Protein AF-A0A1I1PQ44-F1 (afdb_monomer_lite)

Secondary structure (DSSP, 8-state):
--HHHHHHHHHHHHH-----S-SSHHHHHHHHHHHHTT-HHHHHHHHHHHHHHHHHHHHHHHHHHHHHHHHHHHHHHHHHHHHHHHHHHHTT-

Sequence (93 aa):
MRSWKVWLIILVFLAITPDLMAQCAMCRGTVESTVSNGRSTVASQLNLGILYLLVAPYLIVASIGYLWYRNSKREHGRRLEIAGRVKRALSQM

Foldseek 3Di:
DPVVVVVVVVVVVVVPDDDPPPPDPVLVVVLVVCVVVVNNVVNVCVVVVVVCVVVVVVVVVVVVVVVVVVVVVVVVVVVVVVVVVVVVVVVVD

Organism: NCBI:txid662367

Structure (mmCIF, N/CA/C/O backbone):
data_AF-A0A1I1PQ44-F1
#
_entry.id   AF-A0A1I1PQ44-F1
#
loop_
_atom_site.group_PDB
_atom_site.id
_atom_site.type_symbol
_atom_site.label_atom_id
_atom_site.label_alt_id
_atom_site.label_comp_id
_atom_site.label_asym_id
_atom_site.label_entity_id
_atom_site.label_seq_id
_atom_site.pdbx_PDB_ins_code
_atom_site.Cartn_x
_atom_site.Cartn_y
_atom_site.Cartn_z
_atom_site.occupancy
_atom_site.B_iso_or_equiv
_atom_site.auth_seq_id
_atom_site.auth_comp_id
_atom_site.auth_asym_id
_atom_site.auth_atom_id
_atom_site.pdbx_PDB_model_num
ATOM 1 N N . MET A 1 1 ? -20.587 31.412 -8.009 1.00 54.00 1 MET A N 1
ATOM 2 C CA . MET A 1 1 ? -19.635 31.353 -9.150 1.00 54.00 1 MET A CA 1
ATOM 3 C C . MET A 1 1 ? -18.189 30.983 -8.747 1.00 54.00 1 MET A C 1
ATOM 5 O O . MET A 1 1 ? -17.251 31.369 -9.433 1.00 54.00 1 MET A O 1
ATOM 9 N N . ARG A 1 2 ? -17.965 30.233 -7.651 1.00 60.59 2 ARG A N 1
ATOM 10 C CA . ARG A 1 2 ? -16.608 29.911 -7.144 1.00 60.59 2 ARG A CA 1
ATOM 11 C C . ARG A 1 2 ? -16.137 28.496 -7.516 1.00 60.59 2 ARG A C 1
ATOM 13 O O . ARG A 1 2 ? -14.941 28.263 -7.614 1.00 60.59 2 ARG A O 1
ATOM 20 N N . SER A 1 3 ? -17.072 27.591 -7.804 1.00 66.44 3 SER A N 1
ATOM 21 C CA . SER A 1 3 ? -16.835 26.183 -8.150 1.00 66.44 3 SER A CA 1
ATOM 22 C C . SER A 1 3 ? -16.279 25.973 -9.564 1.00 66.44 3 SER A C 1
ATOM 24 O O . SER A 1 3 ? -15.446 25.099 -9.750 1.00 66.44 3 SER A O 1
ATOM 26 N N . TRP A 1 4 ? -16.652 26.803 -10.545 1.00 84.31 4 TRP A N 1
ATOM 27 C CA . TRP A 1 4 ? -16.128 26.717 -11.922 1.00 84.31 4 TRP A CA 1
ATOM 28 C C . TRP A 1 4 ? -14.603 26.873 -11.989 1.00 84.31 4 TRP A C 1
ATOM 30 O O . TRP A 1 4 ? -13.937 26.122 -12.690 1.00 84.31 4 TRP A O 1
ATOM 40 N N . LYS A 1 5 ? -14.033 27.796 -11.199 1.00 80.75 5 LYS A N 1
ATOM 41 C CA . LYS A 1 5 ? -12.578 28.008 -11.146 1.00 80.75 5 LYS A CA 1
ATOM 42 C C . LYS A 1 5 ? -11.842 26.775 -10.614 1.00 80.75 5 LYS A C 1
ATOM 44 O O . LYS A 1 5 ? -10.770 26.458 -11.108 1.00 80.75 5 LYS A O 1
ATOM 49 N N . VAL A 1 6 ? -12.436 26.065 -9.651 1.00 86.69 6 VAL A N 1
ATOM 50 C CA . VAL A 1 6 ? -11.874 24.824 -9.092 1.00 86.69 6 VAL A CA 1
ATOM 51 C C . VAL A 1 6 ? -11.877 23.717 -10.144 1.00 86.69 6 VAL A C 1
ATOM 53 O O . VAL A 1 6 ? -10.852 23.077 -10.351 1.00 86.69 6 VAL A O 1
ATOM 56 N N . TRP A 1 7 ? -12.988 23.547 -10.866 1.00 91.00 7 TRP A N 1
ATOM 57 C CA . TRP A 1 7 ? -13.078 22.572 -11.956 1.00 91.00 7 TRP A CA 1
ATOM 58 C C . TRP A 1 7 ? -12.103 22.872 -13.099 1.00 91.00 7 TRP A C 1
ATOM 60 O O . TRP A 1 7 ? -11.469 21.953 -13.604 1.00 91.00 7 TRP A O 1
ATOM 70 N N . LEU A 1 8 ? -11.911 24.146 -13.447 1.00 90.88 8 LEU A N 1
ATOM 71 C CA . LEU A 1 8 ? -10.916 24.567 -14.438 1.00 90.88 8 LEU A CA 1
ATOM 72 C C . LEU A 1 8 ? -9.483 24.252 -14.006 1.00 90.88 8 LEU A C 1
ATOM 74 O O . LEU A 1 8 ? -8.708 23.746 -14.807 1.00 90.88 8 LEU A O 1
ATOM 78 N N . ILE A 1 9 ? -9.137 24.515 -12.744 1.00 88.38 9 ILE A N 1
ATOM 79 C CA . ILE A 1 9 ? -7.801 24.214 -12.207 1.00 88.38 9 ILE A CA 1
ATOM 80 C C . ILE A 1 9 ? -7.537 22.706 -12.237 1.00 88.38 9 ILE A C 1
ATOM 82 O O . ILE A 1 9 ? -6.455 22.288 -12.639 1.00 88.38 9 ILE A O 1
ATOM 86 N N . ILE A 1 10 ? -8.531 21.892 -11.868 1.00 88.06 10 ILE A N 1
ATOM 87 C CA . ILE A 1 10 ? -8.440 20.427 -11.928 1.00 88.06 10 ILE A CA 1
ATOM 88 C C . ILE A 1 10 ? -8.233 19.957 -13.374 1.00 88.06 10 ILE A C 1
ATOM 90 O O . ILE A 1 10 ? -7.363 19.128 -13.629 1.00 88.06 10 ILE A O 1
ATOM 94 N N . LEU A 1 11 ? -8.983 20.519 -14.325 1.00 89.69 11 LEU A N 1
ATOM 95 C CA . LEU A 1 11 ? -8.905 20.158 -15.742 1.00 89.69 11 LEU A CA 1
ATOM 96 C C . LEU A 1 11 ? -7.549 20.540 -16.357 1.00 89.69 11 LEU A C 1
ATOM 98 O O . LEU A 1 11 ? -6.972 19.753 -17.102 1.00 89.69 11 LEU A O 1
ATOM 102 N N . VAL A 1 12 ? -6.994 21.695 -15.977 1.00 87.38 12 VAL A N 1
ATOM 103 C CA . VAL A 1 12 ? -5.635 22.110 -16.363 1.00 87.38 12 VAL A CA 1
ATOM 104 C C . VAL A 1 12 ? -4.577 21.181 -15.759 1.00 87.38 12 VAL A C 1
ATOM 106 O O . VAL A 1 12 ? -3.664 20.775 -16.467 1.00 87.38 12 VAL A O 1
ATOM 109 N N . PHE A 1 13 ? -4.711 20.784 -14.490 1.00 80.81 13 PHE A N 1
ATOM 110 C CA . PHE A 1 13 ? -3.778 19.843 -13.857 1.00 80.81 13 PHE A CA 1
ATOM 111 C C . PHE A 1 13 ? -3.804 18.449 -14.498 1.00 80.81 13 PHE A C 1
ATOM 113 O O . PHE A 1 13 ? -2.760 17.818 -14.620 1.00 80.81 13 PHE A O 1
ATOM 120 N N . LEU A 1 14 ? -4.976 17.982 -14.933 1.00 79.94 14 LEU A N 1
ATOM 121 C CA . LE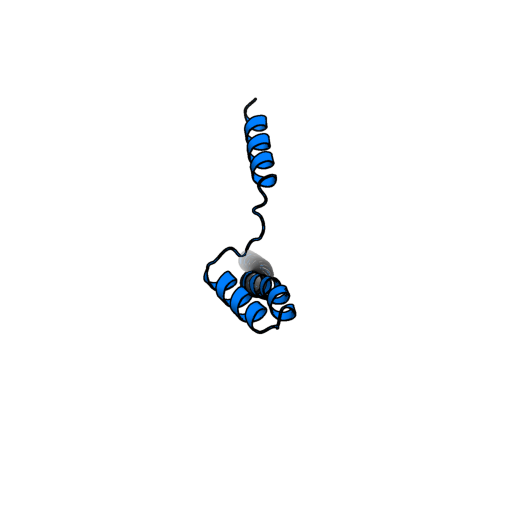U A 1 14 ? -5.134 16.718 -15.662 1.00 79.94 14 LEU A CA 1
ATOM 122 C C . LEU A 1 14 ? -4.566 16.778 -17.086 1.00 79.94 14 LEU A C 1
ATOM 124 O O . LEU A 1 14 ? -4.107 15.761 -17.598 1.00 79.94 14 LEU A O 1
ATOM 128 N N . ALA A 1 15 ? -4.593 17.952 -17.721 1.00 79.94 15 ALA A N 1
ATOM 129 C CA . ALA A 1 15 ? -4.039 18.161 -19.058 1.00 79.94 15 ALA A CA 1
ATOM 130 C C . ALA A 1 15 ? -2.501 18.233 -19.067 1.00 79.94 15 ALA A C 1
ATOM 132 O O . ALA A 1 15 ? -1.884 18.028 -20.110 1.00 79.94 15 ALA A O 1
ATOM 133 N N . ILE A 1 16 ? -1.874 18.495 -17.915 1.00 74.56 16 ILE A N 1
ATOM 134 C CA . ILE A 1 16 ? -0.419 18.437 -17.754 1.00 74.56 16 ILE A CA 1
ATOM 135 C C . ILE A 1 16 ? -0.044 16.991 -17.420 1.00 74.56 16 ILE A C 1
ATOM 137 O O . ILE A 1 16 ? 0.228 16.633 -16.275 1.00 74.56 16 ILE A O 1
ATOM 141 N N . THR A 1 17 ? -0.038 16.130 -18.435 1.00 59.44 17 THR A N 1
ATOM 142 C CA . THR A 1 17 ? 0.661 14.849 -18.337 1.00 59.44 17 THR A CA 1
ATOM 143 C C . THR A 1 17 ? 2.146 15.119 -18.560 1.00 59.44 17 THR A C 1
ATOM 145 O O . THR A 1 17 ? 2.498 15.566 -19.653 1.00 59.44 17 THR A O 1
ATOM 148 N N . PRO A 1 18 ? 3.036 14.893 -17.578 1.00 60.97 18 PRO A N 1
ATOM 149 C CA . PRO A 1 18 ? 4.459 14.961 -17.863 1.00 60.97 18 PRO A CA 1
ATOM 150 C C . PRO A 1 18 ? 4.795 13.873 -18.886 1.00 60.97 18 PRO A C 1
ATOM 152 O O . PRO A 1 18 ? 4.394 12.718 -18.709 1.00 60.97 18 PRO A O 1
ATOM 155 N N . ASP A 1 19 ? 5.542 14.226 -19.934 1.00 52.34 19 ASP A N 1
ATOM 156 C CA . ASP A 1 19 ? 6.231 13.235 -20.752 1.00 52.34 19 ASP A CA 1
ATOM 157 C C . ASP A 1 19 ? 6.976 12.291 -19.803 1.00 52.34 19 ASP A C 1
ATOM 159 O O . ASP A 1 19 ? 7.772 12.727 -18.966 1.00 52.34 19 ASP A O 1
ATOM 163 N N . LEU A 1 20 ? 6.684 10.992 -19.895 1.00 55.34 20 LEU A N 1
ATOM 164 C CA . LEU A 1 20 ? 7.249 9.925 -19.057 1.00 55.34 20 LEU A CA 1
ATOM 165 C C . LEU A 1 20 ? 8.734 9.663 -19.392 1.00 55.34 20 LEU A C 1
ATOM 167 O O . LEU A 1 20 ? 9.188 8.522 -19.463 1.00 55.34 20 LEU A O 1
ATOM 171 N N . MET A 1 21 ? 9.514 10.720 -19.614 1.00 57.97 21 MET A N 1
ATOM 172 C CA . MET A 1 21 ? 10.968 10.669 -19.623 1.00 57.97 21 MET A CA 1
ATOM 173 C C . MET A 1 21 ? 11.416 10.348 -18.193 1.00 57.97 21 MET A C 1
ATOM 175 O O . MET A 1 21 ? 11.050 11.051 -17.254 1.00 57.97 21 MET A O 1
ATOM 179 N N . ALA A 1 22 ? 12.144 9.237 -18.032 1.00 52.94 22 ALA A N 1
ATOM 180 C CA . ALA A 1 22 ? 12.487 8.618 -16.749 1.00 52.94 22 ALA A CA 1
ATOM 181 C C . ALA A 1 22 ? 12.786 9.647 -15.638 1.00 52.94 22 ALA A C 1
ATOM 183 O O . ALA A 1 22 ? 13.775 10.377 -15.689 1.00 52.94 22 ALA A O 1
ATOM 184 N N . GLN A 1 23 ? 11.925 9.687 -14.617 1.00 57.56 23 GLN A N 1
ATOM 185 C CA . GLN A 1 23 ? 11.861 10.765 -13.619 1.00 57.56 23 GLN A CA 1
ATOM 186 C C . GLN A 1 23 ? 12.914 10.693 -12.498 1.00 57.56 23 GLN A C 1
ATOM 188 O O . GLN A 1 23 ? 12.706 11.204 -11.401 1.00 57.56 23 GLN A O 1
ATOM 193 N N . CYS A 1 24 ? 14.068 10.073 -12.724 1.00 63.16 24 CYS A N 1
ATOM 194 C CA . CYS A 1 24 ? 15.195 10.185 -11.796 1.00 63.16 24 CYS A CA 1
ATOM 195 C C . CYS A 1 24 ? 16.505 9.765 -12.466 1.00 63.16 24 CYS A C 1
ATOM 197 O O . CYS A 1 24 ? 16.539 8.822 -13.259 1.00 63.16 24 CYS A O 1
ATOM 199 N N . ALA A 1 25 ? 17.599 10.456 -12.116 1.00 57.88 25 ALA A N 1
ATOM 200 C CA . ALA A 1 25 ? 18.934 10.244 -12.685 1.00 57.88 25 ALA A CA 1
ATOM 201 C C . ALA A 1 25 ? 19.417 8.785 -12.570 1.00 57.88 25 ALA A C 1
ATOM 203 O O . ALA A 1 25 ? 20.084 8.289 -13.474 1.00 57.88 25 ALA A O 1
ATOM 204 N N . MET A 1 26 ? 19.007 8.072 -11.511 1.00 57.78 26 MET A N 1
ATOM 205 C CA . MET A 1 26 ? 19.260 6.634 -11.368 1.00 57.78 26 MET A CA 1
ATOM 206 C C . MET A 1 26 ? 18.552 5.796 -12.437 1.00 57.78 26 MET A C 1
ATOM 208 O O . MET A 1 26 ? 19.195 4.975 -13.085 1.00 57.78 26 MET A O 1
ATOM 212 N N . CYS A 1 27 ? 17.256 6.025 -12.672 1.00 65.12 27 CYS A N 1
ATOM 213 C CA . CYS A 1 27 ? 16.502 5.268 -13.674 1.00 65.12 27 CYS A CA 1
ATOM 214 C C . CYS A 1 27 ? 17.031 5.537 -15.089 1.00 65.12 27 CYS A C 1
ATOM 216 O O . CYS A 1 27 ? 17.137 4.614 -15.894 1.00 65.12 27 CYS A O 1
ATOM 218 N N . ARG A 1 28 ? 17.436 6.782 -15.376 1.00 63.56 28 ARG A N 1
ATOM 219 C CA . ARG A 1 28 ? 18.060 7.149 -16.654 1.00 63.56 28 ARG A CA 1
ATOM 220 C C . ARG A 1 28 ? 19.410 6.451 -16.862 1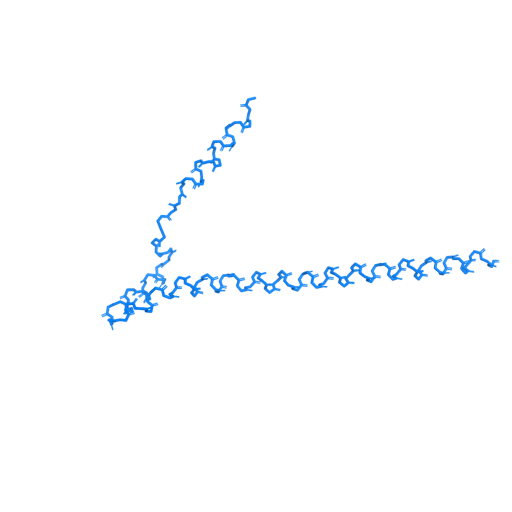.00 63.56 28 ARG A C 1
ATOM 222 O O . ARG A 1 28 ? 19.605 5.850 -17.912 1.00 63.56 28 ARG A O 1
ATOM 229 N N . GLY A 1 29 ? 20.296 6.454 -15.862 1.00 63.22 29 GLY A N 1
ATOM 230 C CA . GLY A 1 29 ? 21.614 5.811 -15.953 1.00 63.22 29 GLY A CA 1
ATOM 231 C C . GLY A 1 29 ? 21.546 4.295 -16.180 1.00 63.22 29 GLY A C 1
ATOM 232 O O . GLY A 1 29 ? 22.305 3.751 -16.986 1.00 63.22 29 GLY A O 1
ATOM 233 N N . THR A 1 30 ? 20.600 3.603 -15.537 1.00 65.00 30 THR A N 1
ATOM 234 C CA . THR A 1 30 ? 20.377 2.164 -15.762 1.00 65.00 30 THR A CA 1
ATOM 235 C C . THR A 1 30 ? 19.824 1.879 -17.161 1.00 65.00 30 THR A C 1
ATOM 237 O O . THR A 1 30 ? 20.278 0.942 -17.813 1.00 65.00 30 THR A O 1
ATOM 240 N N . VAL A 1 31 ? 18.894 2.694 -17.673 1.00 63.38 31 VAL A N 1
ATOM 241 C CA . VAL A 1 31 ? 18.385 2.535 -19.049 1.00 63.38 31 VAL A CA 1
ATOM 242 C C . VAL A 1 31 ? 19.486 2.794 -20.079 1.00 63.38 31 VAL A C 1
ATOM 244 O O . VAL A 1 31 ? 19.690 1.976 -20.974 1.00 63.38 31 VAL A O 1
ATOM 247 N N . GLU A 1 32 ? 20.226 3.891 -19.936 1.00 62.59 32 GLU A N 1
ATOM 248 C CA . GLU A 1 32 ? 21.239 4.339 -20.899 1.00 62.59 32 GLU A CA 1
ATOM 249 C C . GLU A 1 32 ? 22.421 3.355 -20.981 1.00 62.59 32 GLU A C 1
ATOM 251 O O . GLU A 1 32 ? 22.855 2.991 -22.075 1.00 62.59 32 GLU A O 1
ATOM 256 N N . SER A 1 33 ? 22.857 2.802 -19.843 1.00 60.84 33 SER A N 1
ATOM 257 C CA . SER A 1 33 ? 23.864 1.727 -19.800 1.00 60.84 33 SER A CA 1
ATOM 258 C C . SER A 1 33 ? 23.366 0.410 -20.404 1.00 60.84 33 SER A C 1
ATOM 260 O O . SER A 1 33 ? 24.134 -0.300 -21.055 1.00 60.84 33 SER A O 1
ATOM 262 N N . THR A 1 34 ? 22.083 0.082 -20.253 1.00 61.72 34 THR A N 1
ATOM 263 C CA . THR A 1 34 ? 21.520 -1.166 -20.792 1.00 61.72 34 THR A CA 1
ATOM 264 C C . THR A 1 34 ? 21.274 -1.085 -22.305 1.00 61.72 34 THR A C 1
ATOM 266 O O . THR A 1 34 ? 21.495 -2.062 -23.024 1.00 61.72 34 THR A O 1
ATOM 269 N N . VAL A 1 35 ? 20.893 0.096 -22.806 1.00 62.78 35 VAL A N 1
ATOM 270 C CA . VAL A 1 35 ? 20.771 0.389 -24.244 1.00 62.78 35 VAL A CA 1
ATOM 271 C C . VAL A 1 35 ? 22.147 0.436 -24.916 1.00 62.78 35 VAL A C 1
ATOM 273 O O . VAL A 1 35 ? 22.318 -0.182 -25.964 1.00 62.78 35 VAL A O 1
ATOM 276 N N . SER A 1 36 ? 23.142 1.078 -24.290 1.00 60.00 36 SER A N 1
ATOM 277 C CA . SER A 1 36 ? 24.532 1.132 -24.783 1.00 60.00 36 SER A CA 1
ATOM 278 C C . SER A 1 36 ? 25.170 -0.261 -24.931 1.00 60.00 36 SER A C 1
ATOM 280 O O . SER A 1 36 ? 25.911 -0.516 -25.875 1.00 60.00 36 SER A O 1
ATOM 282 N N . ASN A 1 37 ? 24.796 -1.214 -24.069 1.00 63.62 37 ASN A N 1
ATOM 283 C CA . ASN A 1 37 ? 25.227 -2.617 -24.149 1.00 63.62 37 ASN A CA 1
ATOM 284 C C . ASN A 1 37 ? 24.384 -3.491 -25.111 1.00 63.62 37 ASN A C 1
ATOM 286 O O . ASN A 1 37 ? 24.459 -4.720 -25.054 1.00 63.62 37 ASN A O 1
ATOM 290 N N . GLY A 1 38 ? 23.544 -2.893 -25.966 1.00 57.75 38 GLY A N 1
ATOM 291 C CA . GLY A 1 38 ? 22.765 -3.606 -26.987 1.00 57.75 38 GLY A CA 1
ATOM 292 C C . GLY A 1 38 ? 21.557 -4.397 -26.462 1.00 57.75 38 GLY A C 1
ATOM 293 O O . GLY A 1 38 ? 20.977 -5.189 -27.202 1.00 57.75 38 GLY A O 1
ATOM 294 N N . ARG A 1 39 ? 21.146 -4.197 -25.200 1.00 58.09 39 ARG A N 1
ATOM 295 C CA . ARG A 1 39 ? 20.023 -4.908 -24.552 1.00 58.09 39 ARG A CA 1
ATOM 296 C C . ARG A 1 39 ? 18.783 -4.019 -24.403 1.00 58.09 39 ARG A C 1
ATOM 298 O O . ARG A 1 39 ? 18.230 -3.854 -23.318 1.00 58.09 39 ARG A O 1
ATOM 305 N N . SER A 1 40 ? 18.309 -3.463 -25.513 1.00 59.19 40 SER A N 1
ATOM 306 C CA . SER A 1 40 ? 17.150 -2.552 -25.578 1.00 59.19 40 SER A CA 1
ATOM 307 C C . SER A 1 40 ? 15.834 -3.135 -25.028 1.00 59.19 40 SER A C 1
ATOM 309 O O . SER A 1 40 ? 14.988 -2.390 -24.537 1.00 59.19 40 SER A O 1
ATOM 311 N N . THR A 1 41 ? 15.667 -4.459 -25.012 1.00 56.34 41 THR A N 1
ATOM 312 C CA . THR A 1 41 ? 14.493 -5.149 -24.436 1.00 56.34 41 THR A CA 1
ATOM 313 C C . THR A 1 41 ? 14.402 -5.060 -22.909 1.00 56.34 41 THR A C 1
ATOM 315 O O . THR A 1 41 ? 13.315 -5.180 -22.341 1.00 56.34 41 THR A O 1
ATOM 318 N N . VAL A 1 42 ? 15.523 -4.822 -22.227 1.00 57.03 42 VAL A N 1
ATOM 319 C CA . VAL A 1 42 ? 15.582 -4.690 -20.763 1.00 57.03 42 VAL A CA 1
ATOM 320 C C . VAL A 1 42 ? 15.200 -3.268 -20.328 1.00 57.03 42 VAL A C 1
ATOM 322 O O . VAL A 1 42 ? 14.580 -3.086 -19.283 1.00 57.03 42 VAL A O 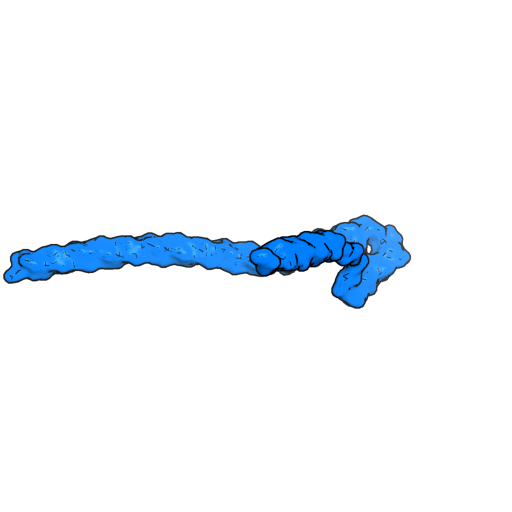1
ATOM 325 N N . ALA A 1 43 ? 15.458 -2.263 -21.171 1.00 56.31 43 ALA A N 1
ATOM 326 C CA . ALA A 1 43 ? 15.049 -0.879 -20.928 1.00 56.31 43 ALA A CA 1
ATOM 327 C C . ALA A 1 43 ? 13.518 -0.705 -20.876 1.00 56.31 43 ALA A C 1
ATOM 329 O O . ALA A 1 43 ? 13.010 0.027 -20.029 1.00 56.31 43 ALA A O 1
ATOM 330 N N . SER A 1 44 ? 12.772 -1.419 -21.729 1.00 58.91 44 SER A N 1
ATOM 331 C CA . SER A 1 44 ? 11.299 -1.382 -21.744 1.00 58.91 44 SER A CA 1
ATOM 332 C C . SER A 1 44 ? 10.669 -2.018 -20.491 1.00 58.91 44 SER A C 1
ATOM 334 O O . SER A 1 44 ? 9.616 -1.573 -20.036 1.00 58.91 44 SER A O 1
ATOM 336 N N . GLN A 1 45 ? 11.339 -2.999 -19.874 1.00 58.56 45 GLN A N 1
ATOM 337 C CA . GLN A 1 45 ? 10.860 -3.684 -18.664 1.00 58.56 45 GLN A CA 1
ATOM 338 C C . GLN A 1 45 ? 11.146 -2.917 -17.361 1.00 58.56 45 GLN A C 1
ATOM 340 O O . GLN A 1 45 ? 10.554 -3.224 -16.326 1.00 58.56 45 GLN A O 1
ATOM 345 N N . LEU A 1 46 ? 11.997 -1.888 -17.391 1.00 62.88 46 LEU A N 1
ATOM 346 C CA . LEU A 1 46 ? 12.362 -1.130 -16.192 1.00 62.88 46 LEU A CA 1
ATOM 347 C C . LEU A 1 46 ? 11.180 -0.322 -15.621 1.00 62.88 46 LEU A C 1
ATOM 349 O O . LEU A 1 46 ? 10.977 -0.298 -14.409 1.00 62.88 46 LEU A O 1
ATOM 353 N N . ASN A 1 47 ? 10.348 0.273 -16.483 1.00 68.56 47 ASN A N 1
ATOM 354 C CA . ASN A 1 47 ? 9.153 1.014 -16.057 1.00 68.56 47 ASN A CA 1
ATOM 355 C C . ASN A 1 47 ? 8.113 0.102 -15.383 1.00 68.56 47 ASN A C 1
ATOM 357 O O . ASN A 1 47 ? 7.469 0.510 -14.417 1.00 68.56 47 ASN A O 1
ATOM 361 N N . LEU A 1 48 ? 7.996 -1.150 -15.841 1.00 70.25 48 LEU A N 1
ATOM 362 C CA . LEU A 1 48 ? 7.172 -2.166 -15.181 1.00 70.25 48 LEU A CA 1
ATOM 363 C C . LEU A 1 48 ? 7.742 -2.544 -13.810 1.00 70.25 48 LEU A C 1
ATOM 365 O O . LEU A 1 48 ? 6.979 -2.696 -12.861 1.00 70.25 48 LEU A O 1
ATOM 369 N N . GLY A 1 49 ? 9.069 -2.631 -13.680 1.00 69.69 49 GLY A N 1
ATOM 370 C CA . GLY A 1 49 ? 9.739 -2.868 -12.398 1.00 69.69 49 GLY A CA 1
ATOM 371 C C . GLY A 1 49 ? 9.491 -1.758 -11.371 1.00 69.69 49 GLY A C 1
ATOM 372 O O . GLY A 1 49 ? 9.186 -2.050 -10.216 1.00 69.69 49 GLY A O 1
ATOM 373 N N . ILE A 1 50 ? 9.547 -0.489 -11.788 1.00 76.06 50 ILE A N 1
ATOM 374 C CA . ILE A 1 50 ? 9.262 0.666 -10.915 1.00 76.06 50 ILE A CA 1
ATOM 375 C C . ILE A 1 50 ? 7.795 0.654 -10.467 1.00 76.06 50 ILE A C 1
ATOM 377 O O . ILE A 1 50 ? 7.518 0.792 -9.276 1.00 76.06 50 ILE A O 1
ATOM 381 N N . LEU A 1 51 ? 6.858 0.432 -11.396 1.00 73.31 51 LEU A N 1
ATOM 382 C CA . LEU A 1 51 ? 5.436 0.294 -11.067 1.00 73.31 51 LEU A CA 1
ATOM 383 C C . LEU A 1 51 ? 5.182 -0.878 -10.114 1.00 73.31 51 LEU A C 1
ATOM 385 O O . LEU A 1 51 ? 4.430 -0.728 -9.155 1.00 73.31 51 LEU A O 1
ATOM 389 N N . TYR A 1 52 ? 5.836 -2.019 -10.332 1.00 74.88 52 TYR A N 1
ATOM 390 C CA . TYR A 1 52 ? 5.703 -3.192 -9.472 1.00 74.88 52 TYR A CA 1
ATOM 391 C C . TYR A 1 52 ? 6.188 -2.912 -8.043 1.00 74.88 52 TYR A C 1
ATOM 393 O O . TYR A 1 52 ? 5.464 -3.179 -7.082 1.00 74.88 52 TYR A O 1
ATOM 401 N N . LEU A 1 53 ? 7.380 -2.322 -7.895 1.00 79.56 53 LEU A N 1
ATOM 402 C CA . LEU A 1 53 ? 7.948 -1.973 -6.589 1.00 79.56 53 LEU A CA 1
ATOM 403 C C . LEU A 1 53 ? 7.141 -0.895 -5.862 1.00 79.56 53 LEU A C 1
ATOM 405 O O . LEU A 1 53 ? 7.067 -0.926 -4.636 1.00 79.56 53 LEU A O 1
ATOM 409 N N . LEU A 1 54 ? 6.520 0.030 -6.598 1.00 83.06 54 LEU A N 1
ATOM 410 C CA . LEU A 1 54 ? 5.665 1.056 -6.010 1.00 83.06 54 LEU A CA 1
ATOM 411 C C . LEU A 1 54 ? 4.317 0.477 -5.566 1.00 83.06 54 LEU A C 1
ATOM 413 O O . LEU A 1 54 ? 3.870 0.774 -4.468 1.00 83.06 54 LEU A O 1
ATOM 417 N N . VAL A 1 55 ? 3.680 -0.372 -6.377 1.00 88.19 55 VAL A N 1
ATOM 418 C CA . VAL A 1 55 ? 2.339 -0.924 -6.103 1.00 88.19 55 VAL A CA 1
ATOM 419 C C . VAL A 1 55 ? 2.358 -1.997 -5.008 1.00 88.19 55 VAL A C 1
ATOM 421 O O . VAL A 1 55 ? 1.438 -2.052 -4.186 1.00 88.19 55 VAL A O 1
ATOM 424 N N . ALA A 1 56 ? 3.401 -2.828 -4.955 1.00 91.50 56 ALA A N 1
ATOM 425 C CA . ALA A 1 56 ? 3.520 -3.926 -3.996 1.00 91.50 56 ALA A CA 1
ATOM 426 C C . ALA A 1 56 ? 3.303 -3.521 -2.517 1.00 91.50 56 ALA A C 1
ATOM 428 O O . ALA A 1 56 ? 2.450 -4.136 -1.867 1.00 91.50 56 ALA A O 1
ATOM 429 N N . PRO A 1 57 ? 3.981 -2.498 -1.953 1.00 91.31 57 PRO A N 1
ATOM 430 C CA . PRO A 1 57 ? 3.789 -2.125 -0.551 1.00 91.31 57 PRO A CA 1
ATOM 431 C 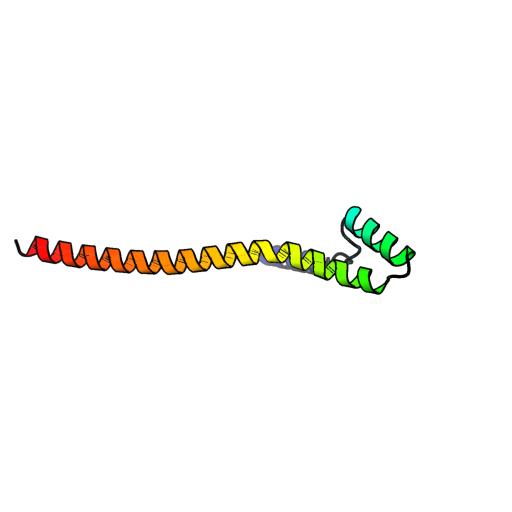C . PRO A 1 57 ? 2.365 -1.639 -0.257 1.00 91.31 57 PRO A C 1
ATOM 433 O O . PRO A 1 57 ? 1.812 -1.979 0.790 1.00 91.31 57 P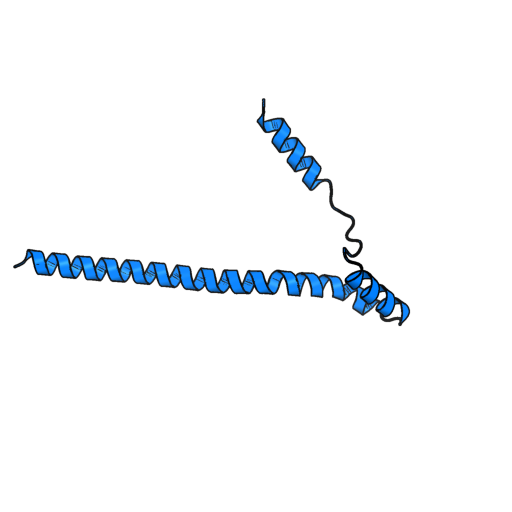RO A O 1
ATOM 436 N N . TYR A 1 58 ? 1.725 -0.913 -1.181 1.00 93.00 58 TYR A N 1
ATOM 437 C CA . TYR A 1 58 ? 0.343 -0.462 -0.987 1.00 93.00 58 TYR A CA 1
ATOM 438 C C . TYR A 1 58 ? -0.647 -1.626 -0.990 1.00 93.00 58 TYR A C 1
ATOM 440 O O . TYR A 1 58 ? -1.549 -1.655 -0.152 1.00 93.00 58 TYR A O 1
ATOM 448 N N . LEU A 1 59 ? -0.468 -2.612 -1.878 1.00 95.56 59 LEU A N 1
ATOM 449 C CA . LEU A 1 59 ? -1.322 -3.804 -1.909 1.00 95.56 59 LEU A CA 1
ATOM 450 C C . LEU A 1 59 ? -1.193 -4.638 -0.632 1.00 95.56 59 LEU A C 1
ATOM 452 O O . LEU A 1 59 ? -2.203 -5.125 -0.116 1.00 95.56 59 LEU A O 1
ATOM 456 N N . ILE A 1 60 ? 0.023 -4.773 -0.097 1.00 96.56 60 ILE A N 1
ATOM 457 C CA . ILE A 1 60 ? 0.269 -5.492 1.160 1.00 96.56 60 ILE A CA 1
ATOM 458 C C . ILE A 1 60 ? -0.454 -4.795 2.317 1.00 96.56 60 ILE A C 1
ATOM 460 O O . ILE A 1 60 ? -1.229 -5.432 3.034 1.00 96.56 60 ILE A O 1
ATOM 464 N N . VAL A 1 61 ? -0.265 -3.481 2.467 1.00 97.19 61 VAL A N 1
ATOM 465 C CA . VAL A 1 61 ? -0.905 -2.703 3.539 1.00 97.19 61 VAL A CA 1
ATOM 466 C C . VAL A 1 61 ? -2.430 -2.724 3.406 1.00 97.19 61 VAL A C 1
ATOM 468 O O . VAL A 1 61 ? -3.125 -2.953 4.397 1.00 97.19 61 VAL A O 1
ATOM 471 N N . ALA A 1 62 ? -2.962 -2.555 2.192 1.00 97.06 62 ALA A N 1
ATOM 472 C CA . ALA A 1 62 ? -4.400 -2.609 1.938 1.00 97.06 62 ALA A CA 1
ATOM 473 C C . ALA A 1 62 ? -4.998 -3.980 2.291 1.00 97.06 62 ALA A C 1
ATOM 475 O O . ALA A 1 62 ? -6.050 -4.051 2.928 1.00 97.06 62 ALA A O 1
ATOM 476 N N . SER A 1 63 ? -4.307 -5.067 1.939 1.00 97.44 63 SER A N 1
ATOM 477 C CA . SER A 1 63 ? -4.751 -6.434 2.236 1.00 97.44 63 SER A CA 1
ATOM 478 C C . SER A 1 63 ? -4.784 -6.702 3.741 1.00 97.44 63 SER A C 1
ATOM 480 O O . SER A 1 63 ? -5.790 -7.187 4.264 1.00 97.44 63 SER A O 1
ATOM 482 N N . ILE A 1 64 ? -3.718 -6.331 4.458 1.00 97.88 64 ILE A N 1
ATOM 483 C CA . ILE A 1 64 ? -3.643 -6.478 5.919 1.00 97.88 64 ILE A CA 1
ATOM 484 C C . ILE A 1 64 ? -4.728 -5.632 6.594 1.00 97.88 64 ILE A C 1
ATOM 486 O O . ILE A 1 64 ? -5.470 -6.143 7.436 1.00 97.88 64 ILE A O 1
ATOM 490 N N . GLY A 1 65 ? -4.869 -4.366 6.192 1.00 97.88 65 GLY A N 1
ATOM 491 C CA . GLY A 1 65 ? -5.887 -3.462 6.724 1.00 97.88 65 GLY A CA 1
ATOM 492 C C . GLY A 1 65 ? -7.308 -3.987 6.509 1.00 97.88 65 GLY A C 1
ATOM 493 O O . GLY A 1 65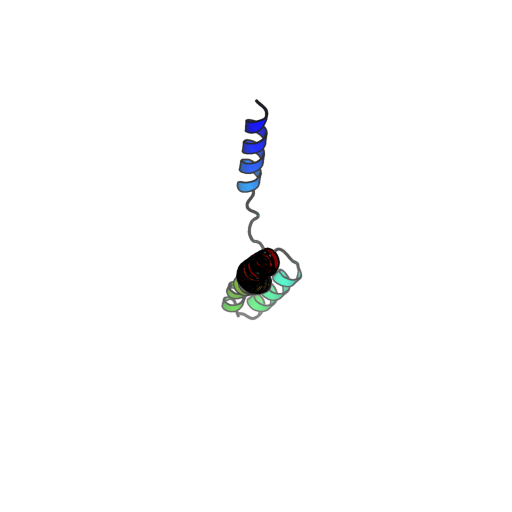 ? -8.120 -3.971 7.436 1.00 97.88 65 GLY A O 1
ATOM 494 N N . TYR A 1 66 ? -7.597 -4.532 5.324 1.00 97.50 66 TYR A N 1
ATOM 495 C CA . TYR A 1 66 ? -8.894 -5.132 5.013 1.00 97.50 66 TYR A CA 1
ATOM 496 C C . TYR A 1 66 ? -9.197 -6.360 5.885 1.00 97.50 66 TYR A C 1
ATOM 498 O O . TYR A 1 66 ? -10.292 -6.466 6.451 1.00 97.50 66 TYR A O 1
ATOM 506 N N . LEU A 1 67 ? -8.233 -7.276 6.035 1.00 97.44 67 LEU A N 1
ATOM 507 C CA . LEU A 1 67 ? -8.393 -8.463 6.881 1.00 97.44 67 LEU A CA 1
ATOM 508 C C . LEU A 1 67 ? -8.583 -8.084 8.353 1.00 97.44 67 LEU A C 1
ATOM 510 O O . LEU A 1 67 ? -9.470 -8.628 9.019 1.00 97.44 67 LEU A O 1
ATOM 514 N N . TRP A 1 68 ? -7.808 -7.115 8.842 1.00 97.25 68 TRP A N 1
ATOM 515 C CA . TRP A 1 68 ? -7.929 -6.608 10.205 1.00 97.25 68 TRP A CA 1
ATOM 516 C C . TRP A 1 68 ? -9.296 -5.964 10.454 1.00 97.25 68 TRP A C 1
ATOM 518 O O . TRP A 1 68 ? -9.972 -6.317 11.423 1.00 97.25 68 TRP A O 1
ATOM 528 N N . TYR A 1 69 ? -9.759 -5.101 9.546 1.00 96.12 69 TYR A N 1
ATOM 529 C CA . TYR A 1 69 ? -11.079 -4.475 9.642 1.00 96.12 69 TYR A CA 1
ATOM 530 C C . TYR A 1 69 ? -12.204 -5.519 9.666 1.00 96.12 69 TYR A C 1
ATOM 532 O O . TYR A 1 69 ? -13.099 -5.467 10.517 1.00 96.12 69 TYR A O 1
ATOM 540 N N . ARG A 1 70 ? -12.139 -6.519 8.776 1.00 95.50 70 ARG A N 1
ATOM 541 C CA . ARG A 1 70 ? -13.129 -7.602 8.716 1.00 95.50 70 ARG A CA 1
ATOM 542 C C . ARG A 1 70 ? -13.167 -8.410 10.014 1.00 95.50 70 ARG A C 1
ATOM 544 O O . ARG A 1 70 ? -14.258 -8.751 10.473 1.00 95.50 70 ARG A O 1
ATOM 551 N N . ASN A 1 71 ? -12.009 -8.717 10.597 1.00 95.19 71 ASN A N 1
ATOM 552 C CA . ASN A 1 71 ? -11.936 -9.474 11.845 1.00 95.19 71 ASN A CA 1
ATOM 553 C C . ASN A 1 71 ? -12.416 -8.644 13.047 1.00 95.19 71 ASN A C 1
ATOM 555 O O . ASN A 1 71 ? -13.234 -9.114 13.835 1.00 95.19 71 ASN A O 1
ATOM 559 N N . SER A 1 72 ? -11.993 -7.382 13.132 1.00 94.06 72 SER A N 1
ATOM 560 C CA . SER A 1 72 ? -12.399 -6.448 14.189 1.00 94.06 72 SER A CA 1
ATOM 561 C C . SER A 1 72 ? -13.919 -6.238 14.221 1.00 94.06 72 SER A C 1
ATOM 563 O O . SER A 1 72 ? -14.547 -6.315 15.279 1.00 94.06 72 SER A O 1
ATOM 565 N N . LYS A 1 73 ? -14.555 -6.095 13.048 1.00 93.19 73 LYS A N 1
ATOM 566 C CA . LYS A 1 73 ? -16.018 -5.964 12.949 1.00 93.19 73 LYS A CA 1
ATOM 567 C C . LYS A 1 73 ? -16.764 -7.210 13.447 1.00 93.19 73 LYS A C 1
ATOM 569 O O . LYS A 1 73 ? -17.819 -7.081 14.067 1.00 93.19 73 LYS A O 1
ATOM 574 N N . ARG A 1 74 ? -16.227 -8.411 13.195 1.00 92.44 74 ARG A N 1
ATOM 575 C CA . ARG A 1 74 ? -16.801 -9.679 13.689 1.00 92.44 74 ARG A CA 1
ATOM 576 C C . ARG A 1 74 ? -16.681 -9.799 15.203 1.00 92.44 74 ARG A C 1
ATOM 578 O O . ARG A 1 74 ? -17.652 -10.175 15.857 1.00 92.44 74 ARG A O 1
ATOM 585 N N . GLU A 1 75 ? -15.521 -9.442 15.744 1.00 92.62 75 GLU A N 1
ATOM 586 C CA . GLU A 1 75 ? -15.284 -9.475 17.185 1.00 92.62 75 GLU A CA 1
ATOM 587 C C . GLU A 1 75 ? -16.209 -8.499 17.918 1.00 92.62 75 GLU A C 1
ATOM 589 O O . GLU A 1 75 ? -16.850 -8.880 18.894 1.00 92.62 75 GLU A O 1
ATOM 594 N N . HIS A 1 76 ? -16.392 -7.279 17.401 1.00 91.56 76 HIS A N 1
ATOM 595 C CA . HIS A 1 76 ? -17.315 -6.312 18.001 1.00 91.56 76 HIS A CA 1
ATOM 596 C C . HIS A 1 76 ? -18.755 -6.850 18.097 1.00 91.56 76 HIS A C 1
ATOM 598 O O . HIS A 1 76 ? -19.379 -6.744 19.153 1.00 91.56 76 HIS A O 1
ATOM 604 N N . GLY A 1 77 ? -19.259 -7.500 17.041 1.00 89.44 77 GLY A N 1
ATOM 605 C CA . GLY A 1 77 ? -20.578 -8.144 17.062 1.00 89.44 77 GLY A CA 1
ATOM 606 C C . GLY A 1 77 ? -20.689 -9.248 18.119 1.00 89.44 77 GLY A C 1
ATOM 607 O O . GLY A 1 77 ? -21.666 -9.295 18.866 1.00 89.44 77 GLY A O 1
ATOM 608 N N . ARG A 1 78 ? -19.653 -10.085 18.253 1.00 90.38 78 ARG A N 1
ATOM 609 C CA . ARG A 1 78 ? -19.604 -11.149 19.267 1.00 90.38 78 ARG A CA 1
ATOM 610 C C . ARG A 1 78 ? -19.566 -10.582 20.691 1.00 90.38 78 ARG A C 1
ATOM 612 O O . ARG A 1 78 ? -20.266 -11.090 21.565 1.00 90.38 78 ARG A O 1
ATOM 619 N N . ARG A 1 79 ? -18.812 -9.501 20.930 1.00 89.56 79 ARG A N 1
ATOM 620 C CA . ARG A 1 79 ? -18.777 -8.830 22.243 1.00 89.56 79 ARG A CA 1
ATOM 621 C C . ARG A 1 79 ? -20.125 -8.210 22.612 1.00 89.56 79 ARG A C 1
ATOM 623 O O . ARG A 1 79 ? -20.531 -8.327 23.765 1.00 89.56 79 ARG A O 1
ATOM 630 N N . LEU A 1 80 ? -20.833 -7.609 21.653 1.00 91.88 80 LEU A N 1
ATOM 631 C CA . LEU A 1 80 ? -22.190 -7.090 21.869 1.00 91.88 80 LEU A CA 1
ATOM 632 C C . LEU A 1 80 ? -23.183 -8.208 22.202 1.00 91.88 80 LEU A C 1
ATOM 634 O O . LEU A 1 80 ? -24.006 -8.049 23.104 1.00 91.88 80 LEU A O 1
ATOM 638 N N . GLU A 1 81 ? -23.084 -9.355 21.529 1.00 92.75 81 GLU A N 1
ATOM 639 C CA . GLU A 1 81 ? -23.928 -10.512 21.830 1.00 92.75 81 GLU A CA 1
ATOM 640 C C . GLU A 1 81 ? -23.684 -11.039 23.254 1.00 92.75 81 GLU A C 1
ATOM 642 O O . GLU A 1 81 ? -24.641 -11.253 24.004 1.00 92.75 81 GLU A O 1
ATOM 647 N N . ILE A 1 82 ? -22.417 -11.192 23.659 1.00 93.44 82 ILE A N 1
ATOM 648 C CA . ILE A 1 82 ? -22.048 -11.620 25.018 1.00 93.44 82 ILE A CA 1
ATOM 649 C C . ILE A 1 82 ? -22.543 -10.602 26.053 1.00 93.44 82 ILE A C 1
ATOM 651 O O . ILE A 1 82 ? -23.180 -10.993 27.029 1.00 93.44 82 ILE A O 1
ATOM 655 N N . ALA A 1 83 ? -22.325 -9.304 25.826 1.00 91.75 83 ALA A N 1
ATOM 656 C CA . ALA A 1 83 ? -22.801 -8.250 26.723 1.00 91.75 83 ALA A CA 1
ATOM 657 C C . ALA A 1 83 ? -24.333 -8.264 26.866 1.00 91.75 83 ALA A C 1
ATOM 659 O O . ALA A 1 83 ? -24.857 -8.127 27.973 1.00 91.75 83 ALA A O 1
ATOM 660 N N . GLY A 1 84 ? -25.061 -8.501 25.770 1.00 93.00 84 GLY A N 1
ATOM 661 C CA . GLY A 1 84 ? -26.514 -8.665 25.787 1.00 93.00 84 GLY A CA 1
ATOM 662 C C . GLY A 1 84 ? -26.968 -9.890 26.587 1.00 93.00 84 GLY A C 1
ATOM 663 O O . GLY A 1 84 ? -27.930 -9.797 27.351 1.00 93.00 84 GLY A O 1
ATOM 664 N N . ARG A 1 85 ? -26.267 -11.026 26.460 1.00 94.62 85 ARG A N 1
ATOM 665 C CA . ARG A 1 85 ? -26.536 -12.238 27.257 1.00 94.62 85 ARG A CA 1
ATOM 666 C C . ARG A 1 85 ? -26.297 -11.994 28.751 1.00 94.62 85 ARG A C 1
ATOM 668 O O . ARG A 1 85 ? -27.169 -12.323 29.547 1.00 94.62 85 ARG A O 1
ATOM 675 N N . VAL A 1 86 ? -25.175 -11.367 29.114 1.00 94.06 86 VAL A N 1
ATOM 676 C CA . VAL A 1 86 ? -24.838 -11.036 30.512 1.00 94.06 86 VAL A CA 1
ATOM 677 C C . VAL A 1 86 ? -25.862 -10.075 31.113 1.00 94.06 86 VAL A C 1
ATOM 679 O O . VAL A 1 86 ? -26.355 -10.327 32.207 1.00 94.06 86 VAL A O 1
ATOM 682 N N . LYS A 1 87 ? -26.248 -9.016 30.389 1.00 94.38 87 LYS A N 1
ATOM 683 C CA . LYS A 1 87 ? -27.255 -8.056 30.865 1.00 94.38 87 LYS A CA 1
ATOM 684 C C . LYS A 1 87 ? -28.604 -8.725 31.141 1.00 94.38 87 LYS A C 1
ATOM 686 O O . LYS A 1 87 ? -29.214 -8.435 32.163 1.00 94.38 87 LYS A O 1
ATOM 691 N N . ARG A 1 88 ? -29.056 -9.620 30.251 1.00 93.38 88 ARG A N 1
ATOM 692 C CA . ARG A 1 88 ? -30.299 -10.385 30.453 1.00 93.38 88 ARG A CA 1
ATOM 693 C C . ARG A 1 88 ? -30.217 -11.286 31.682 1.00 93.38 88 ARG A C 1
ATOM 695 O O . ARG A 1 88 ? -31.141 -11.269 32.484 1.00 93.38 88 ARG A O 1
ATOM 702 N N . ALA A 1 89 ? -29.112 -12.013 31.849 1.00 91.12 89 ALA A N 1
ATOM 703 C CA . ALA A 1 89 ? -28.903 -12.867 33.017 1.00 91.12 89 ALA A CA 1
ATOM 704 C C . ALA A 1 89 ? -28.881 -12.061 34.328 1.00 91.12 89 ALA A C 1
ATOM 706 O O . ALA A 1 89 ? -29.473 -12.487 35.311 1.00 91.12 89 ALA A O 1
ATOM 707 N N . LEU A 1 90 ? -28.260 -10.876 34.327 1.00 93.12 90 LEU A N 1
ATOM 708 C CA . LEU A 1 90 ? -28.224 -9.990 35.493 1.00 93.12 90 LEU A CA 1
ATOM 709 C C . LEU A 1 90 ? -29.610 -9.425 35.838 1.00 93.12 90 LEU A C 1
ATOM 711 O O . LEU A 1 90 ? -29.938 -9.323 37.006 1.00 93.12 90 LEU A O 1
ATOM 715 N N . SER A 1 91 ? -30.432 -9.078 34.839 1.00 91.69 91 SER A N 1
ATOM 716 C CA . SER A 1 91 ? -31.786 -8.545 35.072 1.00 91.69 91 SER A CA 1
ATOM 717 C C . SER A 1 91 ? -32.806 -9.572 35.576 1.00 91.69 91 SER A C 1
ATOM 719 O O . SER A 1 91 ? -33.931 -9.194 35.885 1.00 91.69 91 SER A O 1
ATOM 721 N N . GLN A 1 92 ? -32.456 -10.862 35.571 1.00 85.06 92 GLN A N 1
ATOM 722 C CA . GLN A 1 92 ? -33.308 -11.943 36.075 1.00 85.06 92 GLN A CA 1
ATOM 723 C C . GLN A 1 92 ? -32.986 -12.347 37.525 1.00 85.06 92 GLN A C 1
ATOM 725 O O . GLN A 1 92 ? -33.673 -13.215 38.059 1.00 85.06 92 GLN A O 1
ATOM 730 N N . MET A 1 93 ? -31.966 -11.737 38.138 1.00 68.56 93 MET A N 1
ATOM 731 C CA . MET A 1 93 ? -31.705 -11.761 39.584 1.00 68.56 93 MET A CA 1
ATOM 732 C C . MET A 1 93 ? -32.294 -10.514 40.236 1.00 68.56 93 MET A C 1
ATOM 734 O O . MET A 1 93 ? -32.774 -10.650 41.379 1.00 68.56 93 MET A O 1
#

pLDDT: mean 78.45, std 15.44, range [52.34, 97.88]

Radius of gyration: 27.05 Å; chains: 1; bounding box: 58×44×67 Å